Protein AF-A0A6N0GVM9-F1 (afdb_monomer)

Secondary structure (DSSP, 8-state):
--HHHHHHHHHHHHTT-HHHHHHHHHHHHHTT--HHHHHHHHHHHHHT-TTS-HHHHHHH--

Radius of gyration: 11.02 Å; Cα contacts (8 Å, |Δi|>4): 49; chains: 1; bounding box: 24×22×29 Å

Mean predicted aligned error: 2.34 Å

Nearest PDB structures (foldseek):
  7tib-assembly1_E  TM=7.554E-01  e=3.189E+00  Saccharomyces cerevisiae
  7stb-assembly1_E  TM=7.133E-01  e=3.384E+00  Saccharomyces cerevisiae S288C
  5xw7-assembly1_A  TM=5.393E-01  e=2.671E+00  Enterobacter sp. CJF-002
  8vap-assembly1_D  TM=6.495E-01  e=6.110E+00  Escherichia coli

Solvent-accessible surface area (backbone atoms only — not comparable to full-atom values): 3620 Å² total; per-residue (Å²): 124,64,67,67,59,48,50,49,25,52,53,22,53,77,69,68,33,59,66,61,20,50,53,48,51,46,54,45,45,75,74,66,50,50,72,67,54,50,51,58,46,46,52,58,47,47,78,71,38,82,94,53,58,68,72,60,40,52,66,74,67,106

pLDDT: mean 95.19, std 2.9, range [81.81, 98.06]

Foldseek 3Di:
DPLVLLLQLVVCVVVVNPVSNVVSVVVCVVVVDDPVNSLVSNLVSLVVPPVDDPVVSVVSND

Organism: NCBI:txid228215

Sequence (62 aa):
PHPIIVQEIVRACLKSDINGAMEKLNELRDQGYSAVDIVTTIFRVVKTFDEMPEYTKLEYIK

InterPro domains:
  IPR008921 DNA polymerase III, clamp loader complex, gamma/delta/delta subunit, C-terminal [SSF48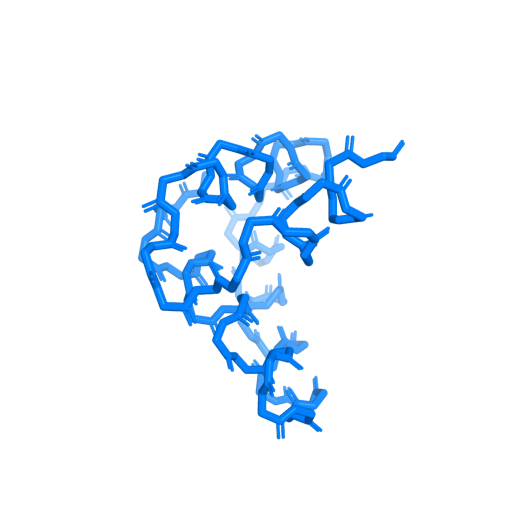019] (1-61)
  IPR013748 Replication factor C, C-terminal [PF08542] (1-61)

Structure (mmCIF, N/CA/C/O backbone):
data_AF-A0A6N0GVM9-F1
#
_entry.id   AF-A0A6N0GVM9-F1
#
loop_
_atom_site.group_PDB
_atom_site.id
_atom_site.type_symbol
_atom_site.label_atom_id
_atom_site.label_alt_id
_atom_site.label_comp_id
_atom_site.label_asym_id
_atom_site.label_entity_id
_atom_site.label_seq_id
_atom_site.pdbx_PDB_ins_code
_atom_site.Cartn_x
_atom_site.Cartn_y
_atom_site.Cartn_z
_atom_site.occupancy
_atom_site.B_iso_or_equiv
_atom_site.auth_seq_id
_atom_site.auth_comp_id
_atom_site.auth_asym_id
_atom_site.auth_atom_id
_atom_site.pdbx_PDB_model_num
ATOM 1 N N . PRO A 1 1 ? 6.351 5.873 -8.080 1.00 81.81 1 PRO A N 1
ATOM 2 C CA . PRO A 1 1 ? 5.042 5.206 -8.279 1.00 81.81 1 PRO A CA 1
ATOM 3 C C . PRO A 1 1 ? 3.907 6.227 -8.334 1.00 81.81 1 PRO A C 1
ATOM 5 O O . PRO A 1 1 ? 3.897 7.154 -7.525 1.00 81.81 1 PRO A O 1
ATOM 8 N N . HIS A 1 2 ? 2.976 6.083 -9.278 1.00 85.06 2 HIS A N 1
ATOM 9 C CA . HIS A 1 2 ? 1.824 6.979 -9.354 1.00 85.06 2 HIS A CA 1
ATOM 10 C C . HIS A 1 2 ? 0.918 6.778 -8.118 1.00 85.06 2 HIS A C 1
ATOM 12 O O . HIS A 1 2 ? 0.500 5.642 -7.877 1.00 85.06 2 HIS A O 1
ATOM 18 N N . PRO A 1 3 ? 0.590 7.827 -7.331 1.00 89.88 3 PRO A N 1
ATOM 19 C CA . PRO A 1 3 ? -0.155 7.673 -6.076 1.00 89.88 3 PRO A CA 1
ATOM 20 C C . PRO A 1 3 ? -1.504 6.963 -6.227 1.00 89.88 3 PRO A C 1
ATOM 22 O O . PRO A 1 3 ? -1.910 6.244 -5.322 1.00 89.88 3 PRO A O 1
ATOM 25 N N . ILE A 1 4 ? -2.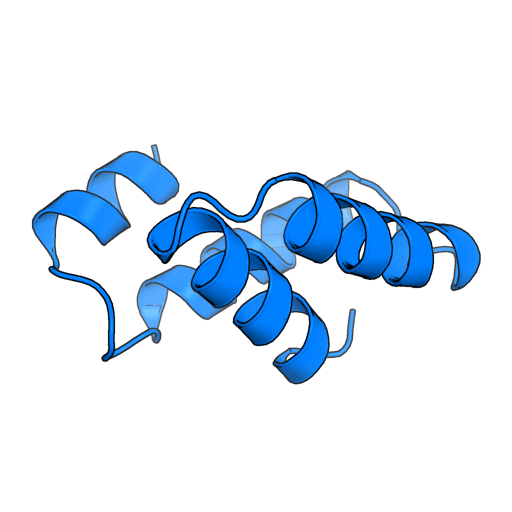166 7.114 -7.381 1.00 94.31 4 ILE A N 1
ATOM 26 C CA . ILE A 1 4 ? -3.452 6.456 -7.669 1.00 94.31 4 ILE A CA 1
ATOM 27 C C . ILE A 1 4 ? -3.326 4.926 -7.638 1.00 94.31 4 ILE A C 1
ATOM 29 O O . ILE A 1 4 ? -4.129 4.275 -6.981 1.00 94.31 4 ILE A O 1
ATOM 33 N N . ILE A 1 5 ? -2.296 4.348 -8.266 1.00 95.56 5 ILE A N 1
ATOM 34 C CA . ILE A 1 5 ? -2.108 2.884 -8.284 1.00 95.56 5 ILE A CA 1
ATOM 35 C C . ILE A 1 5 ? -1.869 2.374 -6.857 1.00 95.56 5 ILE A C 1
ATOM 37 O O . ILE A 1 5 ? -2.405 1.352 -6.444 1.00 95.56 5 ILE A O 1
ATOM 41 N N . VAL A 1 6 ? -1.117 3.129 -6.055 1.00 96.06 6 VAL A N 1
ATOM 42 C CA . VAL A 1 6 ? -0.869 2.785 -4.649 1.00 96.06 6 VAL A CA 1
ATOM 43 C C . VAL A 1 6 ? -2.143 2.888 -3.802 1.00 96.06 6 VAL A C 1
ATOM 45 O O . VAL A 1 6 ? -2.373 2.039 -2.945 1.00 96.06 6 VAL A O 1
ATOM 48 N N . GLN A 1 7 ? -3.005 3.875 -4.056 1.00 96.06 7 GLN A N 1
ATOM 49 C CA . GLN A 1 7 ? -4.328 3.951 -3.427 1.00 96.06 7 GLN A CA 1
ATOM 50 C C . GLN A 1 7 ? -5.207 2.750 -3.798 1.00 96.06 7 GLN A C 1
ATOM 52 O O . GLN A 1 7 ? -5.916 2.234 -2.938 1.00 96.06 7 GLN A O 1
ATOM 57 N N . GLU A 1 8 ? -5.151 2.280 -5.047 1.00 96.75 8 GLU A N 1
ATOM 58 C CA . GLU A 1 8 ? -5.856 1.067 -5.480 1.00 96.75 8 GLU A CA 1
ATOM 59 C C . GLU A 1 8 ? -5.354 -0.178 -4.739 1.00 96.75 8 GLU A C 1
ATOM 61 O O . GLU A 1 8 ? -6.182 -0.949 -4.256 1.00 96.75 8 GLU A O 1
ATOM 66 N N . ILE A 1 9 ? -4.033 -0.327 -4.559 1.00 97.12 9 ILE A N 1
ATOM 67 C CA . ILE A 1 9 ? -3.440 -1.403 -3.743 1.00 97.12 9 ILE A CA 1
ATOM 68 C C . ILE A 1 9 ? -4.003 -1.359 -2.317 1.00 97.12 9 ILE A C 1
ATOM 70 O O . ILE A 1 9 ? -4.522 -2.359 -1.824 1.00 97.12 9 ILE A O 1
ATOM 74 N N . VAL A 1 10 ? -3.951 -0.195 -1.660 1.00 96.38 10 VAL A N 1
ATOM 75 C CA . VAL A 1 10 ? -4.446 -0.032 -0.281 1.00 96.38 10 VAL A CA 1
ATOM 76 C C . VAL A 1 10 ? -5.946 -0.334 -0.192 1.00 96.38 10 VAL A C 1
ATOM 78 O O . VAL A 1 10 ? -6.384 -1.033 0.723 1.00 96.38 10 VAL A O 1
ATOM 81 N N . ARG A 1 11 ? -6.744 0.127 -1.163 1.00 96.19 11 ARG A N 1
ATOM 82 C CA . ARG A 1 11 ? -8.188 -0.137 -1.213 1.00 96.19 11 ARG A CA 1
ATOM 83 C C . ARG A 1 11 ? -8.498 -1.622 -1.425 1.00 96.19 11 ARG A C 1
ATOM 85 O O . ARG A 1 11 ? -9.448 -2.122 -0.825 1.00 96.19 11 ARG A O 1
ATOM 92 N N . ALA A 1 12 ? -7.719 -2.324 -2.246 1.00 97.06 12 ALA A N 1
ATOM 93 C CA . ALA A 1 12 ? -7.848 -3.767 -2.441 1.00 97.06 12 ALA A CA 1
ATOM 94 C C . ALA A 1 12 ? -7.522 -4.531 -1.146 1.00 97.06 12 ALA A C 1
ATOM 96 O O . ALA A 1 12 ? -8.317 -5.368 -0.714 1.00 97.06 12 ALA A O 1
ATOM 97 N N . CYS A 1 13 ? -6.447 -4.153 -0.442 1.00 95.75 13 CYS A N 1
ATOM 98 C CA . CYS A 1 13 ? -6.108 -4.717 0.869 1.00 95.75 13 CYS A CA 1
ATOM 99 C C . CYS A 1 13 ? -7.234 -4.532 1.900 1.00 95.75 13 CYS A C 1
ATOM 101 O O . CYS A 1 13 ? -7.590 -5.483 2.593 1.00 95.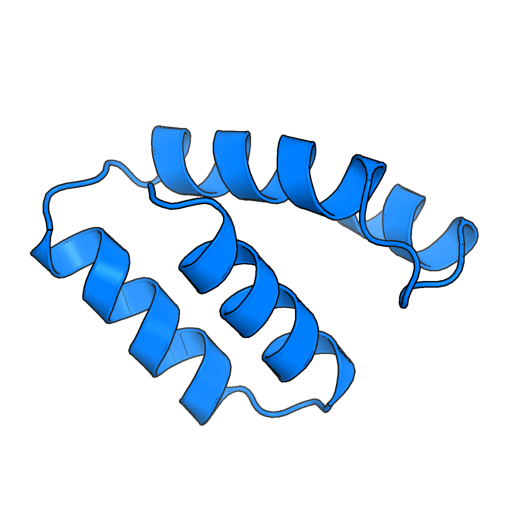75 13 CYS A O 1
ATOM 103 N N . LEU A 1 14 ? -7.852 -3.346 1.972 1.00 94.88 14 LEU A N 1
ATOM 104 C CA . LEU A 1 14 ? -8.985 -3.084 2.875 1.00 94.88 14 LEU A CA 1
ATOM 105 C C . LEU A 1 14 ? -10.219 -3.943 2.571 1.00 94.88 14 LEU A C 1
ATOM 107 O O . LEU A 1 14 ? -10.994 -4.253 3.472 1.00 94.88 14 LEU A O 1
ATOM 111 N N . LYS A 1 15 ? -10.392 -4.352 1.312 1.00 96.12 15 LYS A N 1
ATOM 112 C CA . LYS A 1 15 ? -11.461 -5.261 0.875 1.00 96.12 15 LYS A CA 1
ATOM 113 C C . LYS A 1 15 ? -11.074 -6.738 0.978 1.00 96.12 15 LYS A C 1
ATOM 115 O O . LYS A 1 15 ? -11.866 -7.588 0.586 1.00 96.12 15 LYS A O 1
ATOM 120 N N . SER A 1 16 ? -9.881 -7.046 1.497 1.00 96.50 16 SER A N 1
ATOM 121 C CA . SER A 1 16 ? -9.301 -8.397 1.493 1.00 96.50 16 SER A CA 1
ATOM 122 C C . SER A 1 16 ? -9.156 -9.003 0.087 1.00 96.50 16 SER A C 1
ATOM 124 O O . SER A 1 16 ? -9.098 -10.221 -0.071 1.00 96.50 16 SER A O 1
ATOM 126 N N . ASP A 1 17 ? -9.060 -8.155 -0.940 1.00 97.88 17 ASP A N 1
ATOM 127 C CA . ASP A 1 17 ? -8.787 -8.559 -2.317 1.00 97.88 17 ASP A CA 1
ATOM 128 C C . ASP A 1 17 ? -7.273 -8.626 -2.553 1.00 97.88 17 ASP A C 1
ATOM 130 O O . ASP A 1 17 ? -6.631 -7.683 -3.022 1.00 97.88 17 ASP A O 1
ATOM 134 N N . ILE A 1 18 ? -6.689 -9.763 -2.178 1.00 96.75 18 ILE A N 1
ATOM 135 C CA . ILE A 1 18 ? -5.245 -10.001 -2.290 1.00 96.75 18 ILE A CA 1
ATOM 136 C C . ILE A 1 18 ? -4.815 -10.050 -3.760 1.00 96.75 18 ILE A C 1
ATOM 138 O O . ILE A 1 18 ? -3.756 -9.530 -4.107 1.00 96.75 18 ILE A O 1
ATOM 142 N N . ASN A 1 19 ? -5.630 -10.647 -4.633 1.00 97.81 19 ASN A N 1
ATOM 143 C CA . ASN A 1 19 ? -5.289 -10.791 -6.047 1.00 97.81 19 ASN A CA 1
ATOM 144 C C . ASN A 1 19 ? -5.230 -9.423 -6.735 1.00 97.81 19 ASN A C 1
ATOM 146 O O . ASN A 1 19 ? -4.228 -9.125 -7.384 1.00 97.81 19 ASN A O 1
ATOM 150 N N . GLY A 1 20 ? -6.238 -8.569 -6.518 1.00 97.81 20 GLY A N 1
ATOM 151 C CA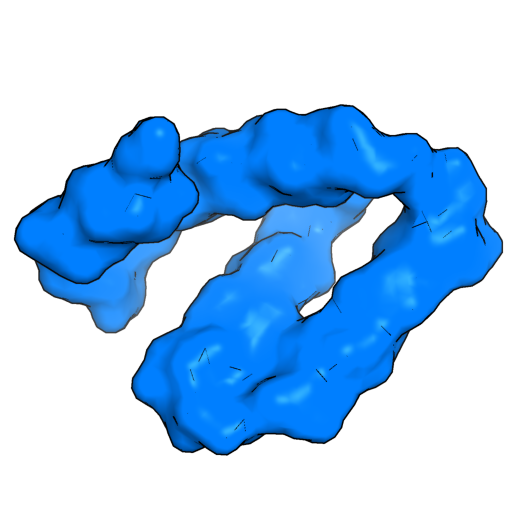 . GLY A 1 20 ? -6.247 -7.207 -7.052 1.00 97.81 20 GLY A CA 1
ATOM 152 C C . GLY A 1 20 ? -5.094 -6.353 -6.515 1.00 97.81 20 GLY A C 1
ATOM 153 O O . GLY A 1 20 ? -4.453 -5.622 -7.271 1.00 97.81 20 GLY A O 1
ATOM 154 N N . ALA A 1 21 ? -4.753 -6.490 -5.228 1.00 97.94 21 ALA A N 1
ATOM 155 C CA . ALA A 1 21 ? -3.597 -5.805 -4.649 1.00 97.94 21 ALA A CA 1
ATOM 156 C C . ALA A 1 21 ? -2.272 -6.254 -5.294 1.00 97.94 21 ALA A C 1
ATOM 158 O O . ALA A 1 21 ? -1.424 -5.421 -5.621 1.00 97.94 21 ALA A O 1
ATOM 159 N N . MET A 1 22 ? -2.096 -7.562 -5.504 1.00 97.75 22 MET A N 1
ATOM 160 C CA . MET A 1 22 ? -0.883 -8.134 -6.097 1.00 97.75 22 MET A CA 1
ATOM 161 C C . MET A 1 22 ? -0.728 -7.788 -7.578 1.00 97.75 22 MET A C 1
ATOM 163 O O . MET A 1 22 ? 0.390 -7.529 -8.021 1.00 97.75 22 MET A O 1
ATOM 167 N N . GLU A 1 23 ? -1.821 -7.745 -8.340 1.00 98.06 23 GLU A N 1
ATOM 168 C CA . GLU A 1 23 ? -1.813 -7.312 -9.741 1.00 98.06 23 GLU A CA 1
ATOM 169 C C . GLU A 1 23 ? -1.281 -5.879 -9.867 1.00 98.06 23 GLU A C 1
ATOM 171 O O . GLU A 1 23 ? -0.317 -5.627 -10.590 1.00 98.06 23 GLU A O 1
ATOM 176 N N . LYS A 1 24 ? -1.825 -4.955 -9.069 1.00 97.56 24 LYS A N 1
ATOM 177 C CA . LYS A 1 24 ? -1.399 -3.549 -9.042 1.00 97.56 24 LYS A CA 1
ATOM 178 C C . LYS A 1 24 ? 0.019 -3.364 -8.511 1.00 97.56 24 LYS A C 1
ATOM 180 O O . LYS A 1 24 ? 0.760 -2.504 -8.985 1.00 97.56 24 LYS A O 1
ATOM 185 N N . LEU A 1 25 ? 0.431 -4.186 -7.547 1.00 97.19 25 LEU A N 1
ATOM 186 C CA . LEU A 1 25 ? 1.810 -4.199 -7.070 1.00 97.19 25 LEU A CA 1
ATOM 187 C C . LEU A 1 25 ? 2.783 -4.639 -8.172 1.00 97.19 25 LEU A C 1
ATOM 189 O O . LEU A 1 25 ? 3.845 -4.033 -8.322 1.00 97.19 25 LEU A O 1
ATOM 193 N N . ASN A 1 26 ? 2.432 -5.668 -8.946 1.00 97.00 26 ASN A N 1
ATOM 194 C CA . ASN A 1 26 ? 3.244 -6.120 -10.0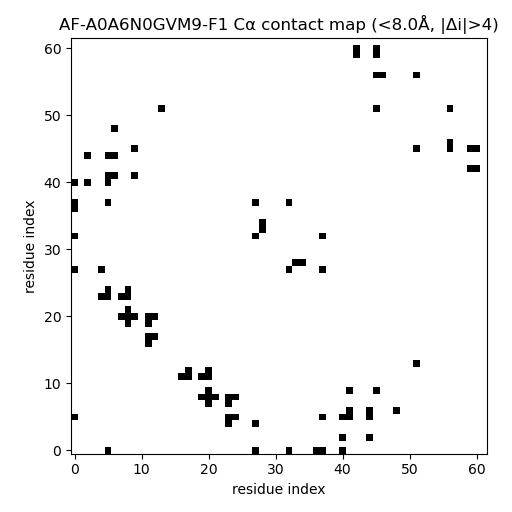73 1.00 97.00 26 ASN A CA 1
ATOM 195 C C . ASN A 1 26 ? 3.310 -5.062 -11.176 1.00 97.00 26 ASN A C 1
ATOM 197 O O . ASN A 1 26 ? 4.400 -4.812 -11.674 1.00 97.00 26 ASN A O 1
ATOM 201 N N . GLU A 1 27 ? 2.216 -4.348 -11.453 1.00 96.31 27 GLU A N 1
ATOM 202 C CA . GLU A 1 27 ? 2.216 -3.214 -12.387 1.00 96.31 27 GLU A CA 1
ATOM 203 C C . GLU A 1 27 ? 3.297 -2.175 -12.025 1.00 96.31 27 GLU A C 1
ATOM 205 O O . GLU A 1 27 ? 4.052 -1.719 -12.883 1.00 96.31 27 GLU A O 1
ATOM 210 N N . LEU A 1 28 ? 3.440 -1.841 -10.735 1.00 96.31 28 LEU A N 1
ATOM 211 C CA . LEU A 1 28 ? 4.493 -0.929 -10.270 1.00 96.31 28 LEU A CA 1
ATOM 212 C C . LEU A 1 28 ? 5.900 -1.524 -10.410 1.00 96.31 28 LEU A C 1
ATOM 214 O O . LEU A 1 28 ? 6.847 -0.796 -10.713 1.00 96.31 28 LEU A O 1
ATOM 218 N N . ARG A 1 29 ? 6.054 -2.830 -10.181 1.00 95.81 29 ARG A N 1
ATOM 219 C CA . ARG A 1 29 ? 7.342 -3.517 -10.351 1.00 95.81 29 ARG A CA 1
ATOM 220 C C . ARG A 1 29 ? 7.761 -3.565 -11.820 1.00 95.81 29 ARG A C 1
ATOM 222 O O . ARG A 1 29 ? 8.923 -3.297 -12.108 1.00 95.81 29 ARG A O 1
ATOM 229 N N . ASP A 1 30 ? 6.828 -3.830 -12.729 1.00 96.88 30 ASP A N 1
ATOM 230 C CA . ASP A 1 30 ? 7.064 -3.892 -14.176 1.00 96.88 30 ASP A CA 1
ATOM 231 C C . ASP A 1 30 ? 7.399 -2.511 -14.762 1.00 96.88 30 ASP A C 1
ATOM 233 O O . ASP A 1 30 ? 8.175 -2.401 -15.710 1.00 96.88 30 ASP A O 1
ATOM 237 N N . GLN A 1 31 ? 6.905 -1.438 -14.135 1.00 95.56 31 GLN A N 1
ATOM 238 C CA . GLN A 1 31 ? 7.324 -0.057 -14.412 1.00 95.56 31 GLN A CA 1
ATOM 239 C C . GLN A 1 31 ? 8.741 0.275 -13.895 1.00 95.56 31 GLN A C 1
ATOM 241 O O . GLN A 1 31 ? 9.223 1.391 -14.091 1.00 95.56 31 GLN A O 1
ATOM 246 N N . GLY A 1 32 ? 9.423 -0.667 -13.236 1.00 96.56 32 GLY A N 1
ATOM 247 C CA . GLY A 1 32 ? 10.802 -0.521 -12.769 1.00 96.56 32 GLY A CA 1
ATOM 248 C C . GLY A 1 32 ? 10.951 0.181 -11.419 1.00 96.56 32 GLY A C 1
ATOM 249 O O . GLY A 1 32 ? 12.067 0.544 -11.047 1.00 96.56 32 GLY A O 1
ATOM 250 N N . TYR A 1 33 ? 9.863 0.382 -10.664 1.00 96.94 33 TYR A N 1
ATOM 251 C CA . TYR A 1 33 ? 9.972 0.949 -9.321 1.00 96.94 33 TYR A CA 1
ATOM 252 C C . TYR A 1 33 ? 10.617 -0.045 -8.358 1.00 96.94 33 TYR A C 1
ATOM 254 O O . TYR A 1 33 ? 10.253 -1.222 -8.302 1.00 96.94 33 TYR A O 1
ATOM 262 N N . SER A 1 34 ? 11.556 0.446 -7.547 1.00 97.25 34 SER A N 1
ATOM 263 C CA . SER A 1 34 ? 12.156 -0.377 -6.505 1.00 97.25 34 SER A CA 1
ATOM 264 C C . SER A 1 34 ? 11.140 -0.681 -5.401 1.00 97.25 34 SER A C 1
ATOM 266 O O . SER A 1 34 ? 10.213 0.092 -5.143 1.00 97.25 34 SER A O 1
ATOM 268 N N . ALA A 1 35 ? 11.345 -1.790 -4.685 1.00 95.44 35 ALA A N 1
ATOM 269 C CA . ALA A 1 35 ? 10.523 -2.120 -3.522 1.00 95.44 35 ALA A CA 1
ATOM 270 C C . ALA A 1 35 ? 10.540 -0.993 -2.469 1.00 95.44 35 ALA A C 1
ATOM 272 O O . ALA A 1 35 ? 9.510 -0.688 -1.874 1.00 95.44 35 ALA A O 1
ATOM 273 N N . VAL A 1 36 ? 11.685 -0.324 -2.291 1.00 97.00 36 VAL A N 1
ATOM 274 C CA . VAL A 1 36 ? 11.844 0.79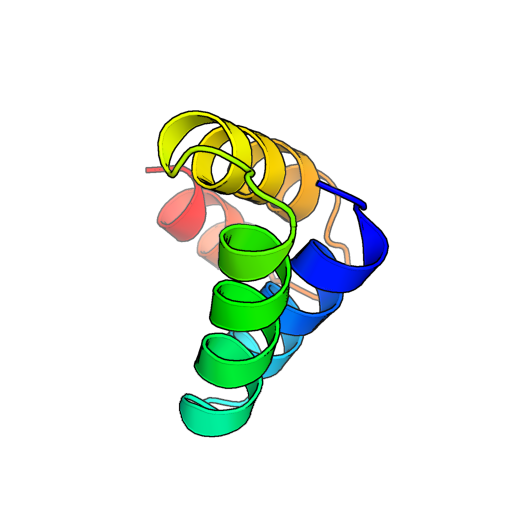8 -1.352 1.00 97.00 36 VAL A CA 1
ATOM 275 C C . VAL A 1 36 ? 10.991 2.000 -1.770 1.00 97.00 36 VAL A C 1
ATOM 277 O O . VAL A 1 36 ? 10.328 2.602 -0.921 1.00 97.00 36 VAL A O 1
ATOM 280 N N . ASP A 1 37 ? 10.943 2.326 -3.065 1.00 96.06 37 ASP A N 1
ATOM 281 C CA . ASP A 1 37 ? 10.104 3.415 -3.587 1.00 96.06 37 ASP A CA 1
ATOM 282 C C . ASP A 1 37 ? 8.614 3.114 -3.413 1.00 96.06 37 ASP A C 1
ATOM 284 O O . ASP A 1 37 ? 7.828 3.999 -3.054 1.00 96.06 37 ASP A O 1
ATOM 288 N N . ILE A 1 38 ? 8.220 1.860 -3.658 1.00 96.94 38 ILE A N 1
ATOM 289 C CA . ILE A 1 38 ? 6.842 1.391 -3.490 1.00 96.94 38 ILE A CA 1
ATOM 290 C C . ILE A 1 38 ? 6.427 1.522 -2.024 1.00 96.94 38 ILE A C 1
ATOM 292 O O . ILE A 1 38 ? 5.432 2.190 -1.741 1.00 96.94 38 ILE A O 1
ATOM 296 N N . VAL A 1 39 ? 7.220 0.983 -1.092 1.00 96.06 39 VAL A N 1
ATOM 297 C CA . VAL A 1 39 ? 6.954 1.079 0.352 1.00 96.06 39 VAL A CA 1
ATOM 298 C C . VAL A 1 39 ? 6.884 2.542 0.786 1.00 96.06 39 VAL A C 1
ATOM 300 O O . VAL A 1 39 ? 5.892 2.960 1.375 1.00 96.06 39 VAL A O 1
ATOM 303 N N . THR A 1 40 ? 7.860 3.371 0.408 1.00 95.88 40 THR A N 1
ATOM 304 C CA . THR A 1 40 ? 7.859 4.807 0.747 1.00 95.88 40 THR A CA 1
ATOM 305 C C . THR A 1 40 ? 6.595 5.517 0.251 1.00 95.88 40 THR A C 1
ATOM 307 O O . THR A 1 40 ? 6.059 6.400 0.926 1.00 95.88 40 THR A O 1
ATOM 310 N N . THR A 1 41 ? 6.086 5.133 -0.921 1.00 96.38 41 THR A N 1
ATOM 311 C CA . THR A 1 41 ? 4.855 5.708 -1.473 1.00 96.38 41 THR A CA 1
ATOM 312 C C . THR A 1 41 ? 3.613 5.206 -0.738 1.00 96.38 41 THR A C 1
ATOM 314 O O . THR A 1 41 ? 2.741 6.021 -0.444 1.0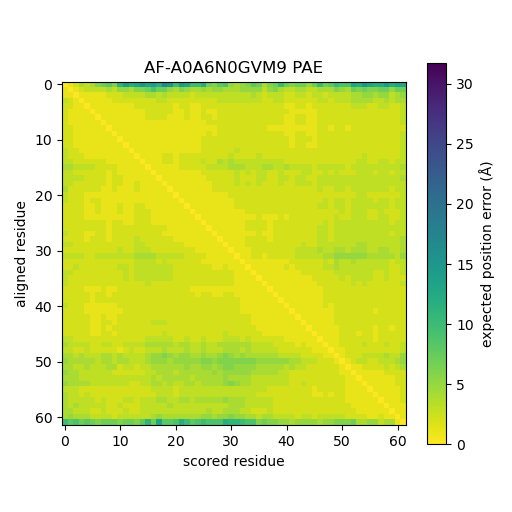0 96.38 41 THR A O 1
ATOM 317 N N . ILE A 1 42 ? 3.550 3.921 -0.368 1.00 96.44 42 ILE A N 1
ATOM 318 C CA . ILE A 1 42 ? 2.476 3.362 0.474 1.00 96.44 42 ILE A CA 1
ATOM 319 C C . ILE A 1 42 ? 2.379 4.149 1.783 1.00 96.44 42 ILE A C 1
ATOM 321 O O . ILE A 1 42 ? 1.304 4.640 2.119 1.00 96.44 42 ILE A O 1
ATOM 325 N N . PHE A 1 43 ? 3.505 4.378 2.463 1.00 95.88 43 PHE A N 1
ATOM 326 C CA . PHE A 1 43 ? 3.554 5.168 3.698 1.00 95.88 43 PHE A CA 1
ATOM 327 C C . PHE A 1 43 ? 2.987 6.585 3.531 1.00 95.88 43 PHE A C 1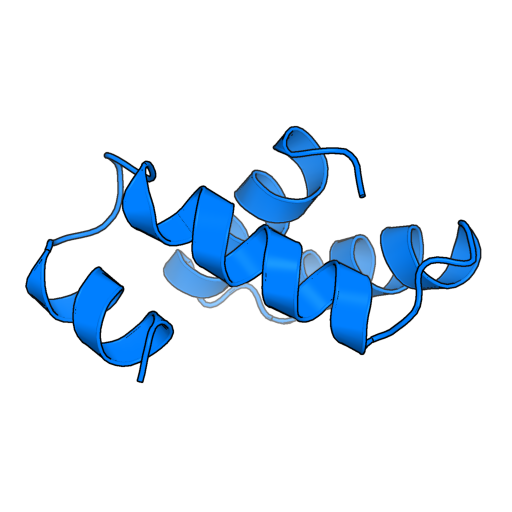
ATOM 329 O O . PHE A 1 43 ? 2.289 7.084 4.413 1.00 95.88 43 PHE A O 1
ATOM 336 N N . ARG A 1 44 ? 3.283 7.259 2.412 1.00 95.44 44 ARG A N 1
ATOM 337 C CA . ARG A 1 44 ? 2.738 8.598 2.125 1.00 95.44 44 ARG A CA 1
ATOM 338 C C . ARG A 1 44 ? 1.239 8.553 1.848 1.00 95.44 44 ARG A C 1
ATOM 340 O O . ARG A 1 44 ? 0.518 9.401 2.357 1.00 95.44 44 ARG A O 1
ATOM 347 N N . VAL A 1 45 ? 0.789 7.571 1.070 1.00 96.00 45 VAL A N 1
ATOM 348 C CA . VAL A 1 45 ? -0.621 7.411 0.700 1.00 96.00 45 VAL A CA 1
ATOM 349 C C . VAL A 1 45 ? -1.477 7.085 1.918 1.00 96.00 45 VAL A C 1
ATOM 351 O O . VAL A 1 45 ? -2.489 7.747 2.116 1.00 96.00 45 VAL A O 1
ATOM 354 N N . VAL A 1 46 ? -1.060 6.136 2.763 1.00 96.56 46 VAL A N 1
ATOM 355 C CA . VAL A 1 46 ? -1.815 5.722 3.961 1.00 96.56 46 VAL A CA 1
ATOM 356 C C . VAL A 1 46 ? -2.068 6.904 4.903 1.00 96.56 46 VAL A C 1
ATOM 358 O O . VAL A 1 46 ? -3.183 7.053 5.403 1.00 96.56 46 VAL A O 1
ATOM 361 N N . LYS A 1 47 ? -1.082 7.796 5.091 1.00 94.62 47 LYS A N 1
ATOM 362 C CA . LYS A 1 47 ? -1.227 8.999 5.936 1.00 94.62 47 LYS A CA 1
ATOM 363 C C . LYS A 1 47 ? -2.386 9.901 5.507 1.00 94.62 47 LYS A C 1
ATOM 365 O O . LYS A 1 47 ? -3.028 10.503 6.359 1.00 94.62 47 LYS A O 1
ATOM 370 N N . THR A 1 48 ? -2.664 9.982 4.209 1.00 93.56 48 THR A N 1
ATOM 371 C CA . THR A 1 48 ? -3.721 10.833 3.639 1.00 93.56 48 THR A CA 1
ATOM 372 C C . THR A 1 48 ? -4.922 10.024 3.141 1.00 93.56 48 THR A C 1
ATOM 374 O O . THR A 1 48 ? -5.691 10.519 2.325 1.00 93.56 48 THR A O 1
ATOM 377 N N . PHE A 1 49 ? -5.058 8.754 3.539 1.00 95.44 49 PHE A N 1
ATOM 378 C CA . PHE A 1 49 ? -6.089 7.865 3.002 1.00 95.44 49 PHE A CA 1
ATOM 379 C C . PHE A 1 49 ? -7.372 7.919 3.840 1.00 95.44 49 PHE A C 1
ATOM 381 O O . PHE A 1 49 ? -7.541 7.158 4.789 1.00 95.44 49 PHE A O 1
ATOM 388 N N . ASP A 1 50 ? -8.278 8.836 3.511 1.00 92.12 50 ASP A N 1
ATOM 389 C CA . ASP A 1 50 ? -9.461 9.148 4.334 1.00 92.12 50 ASP A CA 1
ATOM 390 C C . ASP A 1 50 ? -10.470 7.994 4.480 1.00 92.12 50 ASP A C 1
ATOM 392 O O . ASP A 1 50 ? -11.230 7.957 5.444 1.00 92.12 50 ASP A O 1
ATOM 396 N N . GLU A 1 51 ? -10.448 7.011 3.575 1.00 91.19 51 GLU A N 1
ATOM 397 C CA . GLU A 1 51 ? -11.306 5.814 3.630 1.00 91.19 51 GLU A CA 1
ATOM 398 C C . GLU A 1 51 ? -10.872 4.797 4.715 1.00 91.19 51 GLU A C 1
ATOM 400 O O . GLU A 1 51 ? -11.584 3.823 4.958 1.00 91.19 51 GLU A O 1
ATOM 405 N N . MET A 1 52 ? -9.713 4.988 5.365 1.00 93.75 52 MET A N 1
ATOM 406 C CA . MET A 1 52 ? -9.177 4.082 6.391 1.00 93.75 52 MET A CA 1
ATOM 407 C C . MET A 1 52 ? -9.273 4.695 7.801 1.00 93.75 52 MET A C 1
ATOM 409 O O . MET A 1 52 ? -8.859 5.841 7.991 1.00 93.75 52 MET A O 1
ATOM 413 N N . PRO A 1 53 ? -9.740 3.943 8.820 1.00 94.94 53 PRO A N 1
ATOM 414 C CA . PRO A 1 53 ? -9.722 4.398 10.210 1.00 94.94 53 PRO A CA 1
ATOM 415 C C . PRO A 1 53 ? -8.307 4.726 10.703 1.00 94.94 53 PRO A C 1
ATOM 417 O O . PRO A 1 53 ? -7.353 4.021 10.375 1.00 94.94 53 PRO A O 1
ATOM 420 N N . GLU A 1 54 ? -8.177 5.744 11.557 1.00 93.38 54 GLU A N 1
ATOM 421 C CA . GLU A 1 54 ? -6.873 6.232 12.040 1.00 93.38 54 GLU A CA 1
ATOM 422 C C . GLU A 1 54 ? -6.033 5.137 12.712 1.00 93.38 54 GLU A C 1
ATOM 424 O O . GLU A 1 54 ? -4.847 4.997 12.432 1.00 93.38 54 GLU A O 1
ATOM 429 N N . TYR A 1 55 ? -6.658 4.291 13.536 1.00 94.31 55 TYR A N 1
ATOM 430 C CA . TYR A 1 55 ? -5.973 3.160 14.166 1.00 94.31 55 TYR A CA 1
ATOM 431 C C . TYR A 1 55 ? -5.357 2.205 13.129 1.00 94.31 55 TYR A C 1
ATOM 433 O O . TYR A 1 55 ? -4.205 1.800 13.255 1.00 94.31 55 TYR A O 1
ATOM 441 N N . THR A 1 56 ? -6.092 1.893 12.061 1.00 94.31 56 THR A N 1
ATOM 442 C CA . THR A 1 56 ? -5.597 1.032 10.983 1.00 94.31 56 THR A CA 1
ATOM 443 C C . THR A 1 56 ? -4.459 1.702 10.213 1.00 94.31 56 THR A C 1
ATOM 445 O O . THR A 1 56 ? -3.488 1.029 9.882 1.00 94.31 56 THR A O 1
ATOM 448 N N . LYS A 1 57 ? -4.512 3.024 9.990 1.00 95.25 57 LYS A N 1
ATOM 449 C CA . LYS A 1 57 ? -3.398 3.763 9.369 1.00 95.25 57 LYS A CA 1
ATOM 450 C C . LYS A 1 57 ? -2.112 3.632 10.180 1.00 95.25 57 LYS A C 1
ATOM 452 O O . LYS A 1 57 ? -1.050 3.424 9.597 1.00 95.25 57 LYS A O 1
ATOM 457 N N . LEU A 1 58 ? -2.205 3.731 11.508 1.00 95.00 58 LEU A N 1
ATOM 458 C CA . LEU A 1 58 ? -1.052 3.584 12.398 1.00 95.00 58 LEU A CA 1
ATOM 459 C C . LEU A 1 58 ? -0.436 2.183 12.309 1.00 95.00 58 LEU A C 1
ATOM 461 O O . LEU A 1 58 ? 0.783 2.080 12.229 1.00 95.00 58 LEU A O 1
ATOM 465 N N . GLU A 1 59 ? -1.252 1.127 12.245 1.00 94.38 59 GLU A N 1
ATOM 466 C CA . GLU A 1 59 ? -0.752 -0.245 12.061 1.00 94.38 59 GLU A CA 1
ATOM 467 C C . GLU A 1 59 ? -0.089 -0.454 10.687 1.00 94.38 59 GLU A C 1
ATOM 469 O O . GLU A 1 59 ? 0.870 -1.210 10.584 1.00 94.38 59 GLU A O 1
ATOM 474 N N . TYR A 1 60 ? -0.534 0.247 9.638 1.00 92.56 60 TYR A N 1
ATOM 475 C CA . TYR A 1 60 ? 0.113 0.217 8.315 1.00 92.56 60 TYR A CA 1
ATOM 476 C C . TYR A 1 60 ? 1.450 0.978 8.261 1.00 92.56 60 TYR A C 1
ATOM 478 O O . TYR A 1 60 ? 2.278 0.696 7.398 1.00 92.56 60 TYR A O 1
ATOM 486 N N . ILE A 1 61 ? 1.634 1.983 9.123 1.00 91.50 61 ILE A N 1
ATOM 487 C CA . ILE A 1 61 ? 2.825 2.854 9.173 1.00 91.50 61 ILE A CA 1
ATOM 488 C C . ILE A 1 61 ? 3.854 2.339 10.204 1.00 91.50 61 ILE A C 1
ATOM 490 O O . ILE A 1 61 ? 4.918 2.933 10.382 1.00 91.50 61 ILE A O 1
ATOM 494 N N . LYS A 1 62 ? 3.550 1.250 10.903 1.00 88.25 62 LYS A N 1
ATOM 495 C CA . LYS A 1 62 ? 4.439 0.630 11.884 1.00 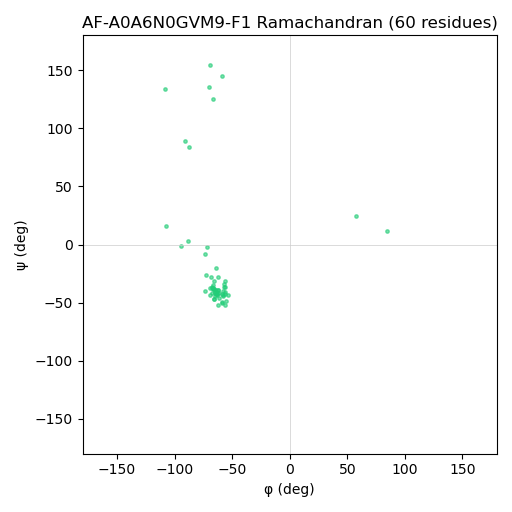88.25 62 LYS A CA 1
ATOM 496 C C . LYS A 1 62 ? 5.513 -0.225 11.214 1.00 88.25 62 LYS A C 1
ATOM 498 O O . LYS A 1 62 ? 6.658 -0.177 11.714 1.00 88.25 62 LYS A O 1
#